Protein AF-A0A0F7X4I4-F1 (afdb_monomer)

pLDDT: mean 76.62, std 17.03, range [29.12, 96.25]

Secondary structure (DSSP, 8-state):
----BPPTT-S---------TT-SEEE-SSSTT-EEE--BTTB-EEEEEEEEEE--SS------PPEEEEEEEEPPSSTTS--EEEEEEEEE---S-SSS-PPPEEEEEEEEESS-EEEEEEE-SS----SEEEEEEEEEP---

Sequence (144 aa):
MGGVNVPWNKFNQTSTQS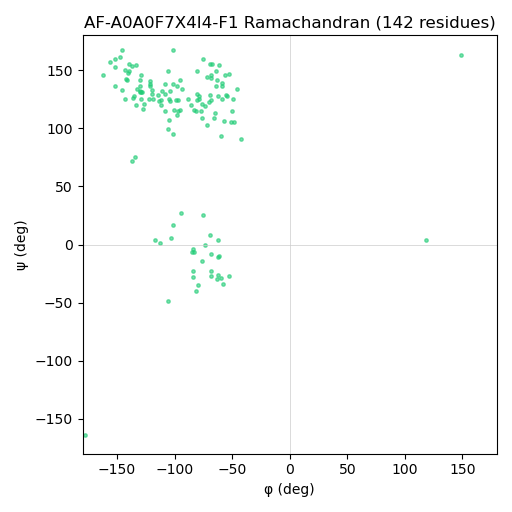TVINSAIYIDSSQTWMMRFQASASIPRLFRISIFMTKHGDWIDNGTGGELLLVAYEANQNPLFPDIRIELAMSTCSGTSYYRARPMQWLCSTYYAVRPGYFVLENRSYSFRVQSFSWNIATLPFVN

Structure (mmCIF, N/CA/C/O backbone):
data_AF-A0A0F7X4I4-F1
#
_entry.id   AF-A0A0F7X4I4-F1
#
loop_
_atom_site.group_PDB
_atom_site.id
_atom_site.type_symbol
_atom_site.label_atom_id
_atom_site.label_alt_id
_atom_site.label_comp_id
_atom_site.label_asym_id
_atom_site.label_entity_id
_atom_site.label_seq_id
_atom_site.pdbx_PDB_ins_code
_atom_site.Cartn_x
_atom_site.Cartn_y
_atom_site.Cartn_z
_atom_site.occupancy
_atom_site.B_iso_or_equiv
_atom_site.auth_seq_id
_atom_site.auth_comp_id
_atom_site.auth_asym_id
_atom_site.auth_atom_id
_atom_site.pdbx_PDB_model_num
ATOM 1 N N . MET A 1 1 ? 14.353 14.980 2.376 1.00 29.12 1 MET A N 1
ATOM 2 C CA . MET A 1 1 ? 13.807 15.186 1.017 1.00 29.12 1 MET A CA 1
ATOM 3 C C . MET A 1 1 ? 12.457 14.490 0.966 1.00 29.12 1 MET A C 1
ATOM 5 O O . MET A 1 1 ? 12.406 13.306 1.271 1.00 29.12 1 MET A O 1
ATOM 9 N N . GLY A 1 2 ? 11.372 15.235 0.743 1.00 33.06 2 GLY A N 1
ATOM 10 C CA . GLY A 1 2 ? 10.012 14.690 0.755 1.00 33.06 2 GLY A CA 1
ATOM 11 C C . GLY A 1 2 ? 9.759 13.866 -0.502 1.00 33.06 2 GLY A C 1
ATOM 12 O O . GLY A 1 2 ? 9.880 14.385 -1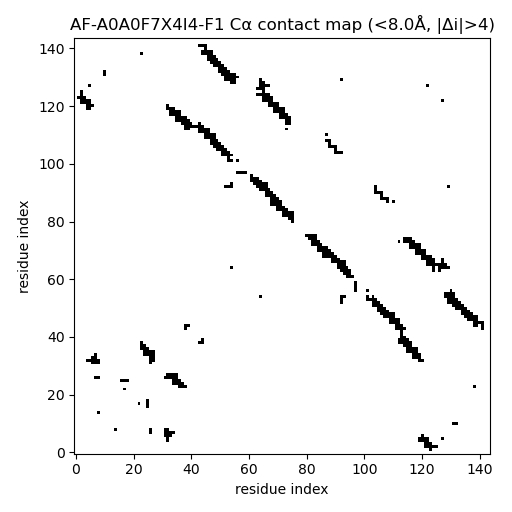.608 1.00 33.06 2 GLY A O 1
ATOM 13 N N . GLY A 1 3 ? 9.463 12.582 -0.326 1.00 52.47 3 GLY A N 1
ATOM 14 C CA . GLY A 1 3 ? 9.056 11.703 -1.414 1.00 52.47 3 GLY A CA 1
ATOM 15 C C . GLY A 1 3 ? 7.736 12.154 -2.038 1.00 52.47 3 GLY A C 1
ATOM 16 O O . GLY A 1 3 ? 6.838 12.596 -1.326 1.00 52.47 3 GLY A O 1
ATOM 17 N N . VAL A 1 4 ? 7.601 12.057 -3.362 1.00 75.38 4 VAL A N 1
ATOM 18 C CA . VAL A 1 4 ? 6.332 12.345 -4.053 1.00 75.38 4 VAL A CA 1
ATOM 19 C C . VAL A 1 4 ? 5.432 11.115 -3.944 1.00 75.38 4 VAL A C 1
ATOM 21 O O . VAL A 1 4 ? 5.763 10.068 -4.498 1.00 75.38 4 VAL A O 1
ATOM 24 N N . ASN A 1 5 ? 4.301 11.220 -3.245 1.00 83.88 5 ASN A N 1
ATOM 25 C CA . ASN A 1 5 ? 3.354 10.108 -3.120 1.00 83.88 5 ASN A CA 1
ATOM 26 C C . ASN A 1 5 ? 2.850 9.655 -4.496 1.00 83.88 5 ASN A C 1
ATOM 28 O O . ASN A 1 5 ? 2.566 10.476 -5.370 1.00 83.88 5 ASN A O 1
ATOM 32 N N . VAL A 1 6 ? 2.736 8.343 -4.690 1.00 84.88 6 VAL A N 1
ATOM 33 C CA . VAL A 1 6 ? 2.255 7.752 -5.941 1.00 84.88 6 VAL A CA 1
ATOM 34 C C . VAL A 1 6 ? 0.723 7.699 -5.913 1.00 84.88 6 VAL A C 1
ATOM 36 O O . VAL A 1 6 ? 0.169 7.034 -5.038 1.00 84.88 6 VAL A O 1
ATOM 39 N N . PRO A 1 7 ? 0.018 8.353 -6.858 1.00 86.19 7 PRO A N 1
ATOM 40 C CA . PRO A 1 7 ? -1.430 8.218 -6.977 1.00 86.19 7 PRO A CA 1
ATOM 41 C C . PRO A 1 7 ? -1.854 6.768 -7.222 1.00 86.19 7 PRO A C 1
ATOM 43 O O . PRO A 1 7 ? -1.284 6.083 -8.073 1.00 86.19 7 PRO A O 1
ATOM 46 N N . TRP A 1 8 ? -2.900 6.311 -6.537 1.00 84.25 8 TRP A N 1
ATOM 47 C CA . TRP A 1 8 ? -3.433 4.952 -6.702 1.00 84.25 8 TRP A CA 1
ATOM 48 C C . TRP A 1 8 ? -4.084 4.734 -8.072 1.00 84.25 8 TRP A C 1
ATOM 50 O O . TRP A 1 8 ? -4.151 3.609 -8.563 1.00 84.25 8 TRP A O 1
ATOM 60 N N . ASN A 1 9 ? -4.503 5.822 -8.718 1.00 77.12 9 ASN A N 1
ATOM 61 C CA . ASN A 1 9 ? -5.043 5.855 -10.075 1.00 77.12 9 ASN A CA 1
ATOM 62 C C . ASN A 1 9 ? -4.021 6.343 -11.124 1.00 77.12 9 ASN A C 1
ATOM 64 O O . ASN A 1 9 ? -4.416 6.740 -12.215 1.00 77.12 9 ASN A O 1
ATOM 68 N N . LYS A 1 10 ? -2.715 6.355 -10.806 1.00 71.88 10 LYS A N 1
ATOM 69 C CA . LYS A 1 10 ? -1.667 6.941 -11.668 1.00 71.88 10 LYS A CA 1
ATOM 70 C C . LYS A 1 10 ? -1.604 6.335 -13.073 1.00 71.88 10 LYS A C 1
ATOM 72 O O . LYS A 1 10 ? -1.232 7.031 -14.014 1.00 71.88 10 LYS A O 1
ATOM 77 N N . PHE A 1 11 ? -1.890 5.044 -13.212 1.00 65.69 11 PHE A N 1
ATOM 78 C CA . PHE A 1 11 ? -1.769 4.336 -14.481 1.00 65.69 11 PHE A CA 1
ATOM 79 C C . PHE A 1 11 ? -3.162 4.034 -15.017 1.00 65.69 11 PHE A C 1
ATOM 81 O O . PHE A 1 11 ? -4.003 3.517 -14.284 1.00 65.69 11 PHE A O 1
ATOM 88 N N . ASN A 1 12 ? -3.394 4.387 -16.284 1.00 51.22 12 ASN A N 1
ATOM 89 C CA . ASN A 1 12 ? -4.662 4.179 -16.977 1.00 51.22 12 ASN A CA 1
ATOM 90 C C . ASN A 1 12 ? -5.011 2.688 -17.010 1.00 51.22 12 ASN A C 1
ATOM 92 O O . ASN A 1 12 ? -4.605 1.976 -17.925 1.00 51.22 12 ASN A O 1
ATOM 96 N N . GLN A 1 13 ? -5.779 2.224 -16.029 1.00 52.50 13 GLN A N 1
ATOM 97 C CA . GLN A 1 13 ? -6.562 1.001 -16.113 1.00 52.50 13 GLN A CA 1
ATOM 98 C C . GLN A 1 13 ? -7.904 1.216 -15.420 1.00 52.50 13 GLN A C 1
ATOM 100 O O . GLN A 1 13 ? -7.995 1.885 -14.392 1.00 52.50 13 GLN A O 1
ATOM 105 N N . THR A 1 14 ? -8.936 0.635 -16.031 1.00 46.09 14 THR A N 1
ATOM 106 C CA . THR A 1 14 ? -10.276 0.376 -15.501 1.00 46.09 14 THR A CA 1
ATOM 107 C C . THR A 1 14 ? -10.193 -0.130 -14.068 1.00 46.09 14 THR A C 1
ATOM 109 O O . THR A 1 14 ? -10.074 -1.326 -13.810 1.00 46.09 14 THR A O 1
ATOM 112 N N . SER A 1 15 ? -10.230 0.805 -13.127 1.00 47.91 15 SER A N 1
ATOM 113 C CA . SER A 1 15 ? -10.409 0.504 -11.723 1.00 47.91 15 SER A CA 1
ATOM 114 C C . SER A 1 15 ? -11.800 -0.104 -11.578 1.00 47.91 15 SER A C 1
ATOM 116 O O . SER A 1 15 ? -12.799 0.586 -11.765 1.00 47.91 15 SER A O 1
ATOM 118 N N . THR A 1 16 ? -11.885 -1.386 -11.228 1.00 49.78 16 THR A N 1
ATOM 119 C CA . THR A 1 16 ? -13.127 -2.005 -10.735 1.00 49.78 16 THR A CA 1
ATOM 120 C C . THR A 1 16 ? -13.404 -1.594 -9.288 1.00 49.78 16 THR A C 1
ATOM 122 O O . THR A 1 16 ? -14.050 -2.325 -8.536 1.00 49.78 16 THR A O 1
ATOM 125 N N . GLN A 1 17 ? -12.889 -0.430 -8.870 1.00 51.66 17 GLN A N 1
ATOM 126 C CA . GLN A 1 17 ? -13.230 0.187 -7.604 1.00 51.66 17 GLN A CA 1
ATOM 127 C C . GLN A 1 17 ? -14.745 0.198 -7.493 1.00 51.66 17 GLN A C 1
ATOM 129 O O . GLN A 1 17 ? -15.449 0.707 -8.364 1.00 51.66 17 GLN A O 1
ATOM 134 N N . SER A 1 18 ? -15.235 -0.365 -6.395 1.00 47.56 18 SER A N 1
ATOM 135 C CA . SER A 1 18 ? -16.609 -0.150 -5.994 1.00 47.56 18 SER A CA 1
ATOM 136 C C . SER A 1 18 ? -16.788 1.361 -5.844 1.00 47.56 18 SER A C 1
ATOM 138 O O . SER A 1 18 ? -16.262 1.965 -4.912 1.00 47.56 18 SER A O 1
ATOM 140 N N . THR A 1 19 ? -17.481 1.991 -6.793 1.00 49.97 19 THR A N 1
ATOM 141 C CA . THR A 1 19 ? -17.871 3.412 -6.758 1.00 49.97 19 THR A CA 1
ATOM 142 C C . THR A 1 19 ? -18.935 3.680 -5.692 1.00 49.97 19 THR A C 1
ATOM 144 O O . THR A 1 19 ? -19.500 4.769 -5.619 1.00 49.97 19 THR A O 1
ATOM 147 N N . VAL A 1 20 ? -19.232 2.677 -4.864 1.00 45.62 20 VAL A N 1
ATOM 148 C CA . VAL A 1 20 ? -20.166 2.765 -3.759 1.00 45.62 20 VAL A CA 1
ATOM 149 C C . VAL A 1 20 ? -19.524 3.613 -2.671 1.00 45.62 20 VAL A C 1
ATOM 151 O O . VAL A 1 20 ? -18.665 3.162 -1.915 1.00 45.62 20 VAL A O 1
ATOM 154 N N . ILE A 1 21 ? -19.982 4.858 -2.589 1.00 43.78 21 ILE A N 1
ATOM 155 C CA . ILE A 1 21 ? -19.936 5.683 -1.384 1.00 43.78 21 ILE A CA 1
ATOM 156 C C . ILE A 1 21 ? -20.490 4.784 -0.261 1.00 43.78 21 ILE A C 1
ATOM 158 O O . ILE A 1 21 ? -21.679 4.484 -0.301 1.00 43.78 21 ILE A O 1
ATOM 162 N N . ASN A 1 22 ? -19.615 4.265 0.621 1.00 49.56 22 ASN A N 1
ATOM 163 C CA . ASN A 1 22 ? -19.814 3.251 1.695 1.00 49.56 22 ASN A CA 1
ATOM 164 C C . ASN A 1 22 ? -18.999 1.944 1.560 1.00 49.56 22 ASN A C 1
ATOM 166 O O . ASN A 1 22 ? -19.142 1.047 2.396 1.00 49.56 22 ASN A O 1
ATOM 170 N N . SER A 1 23 ? -18.112 1.803 0.572 1.00 64.94 23 SER A N 1
ATOM 171 C CA . SER A 1 23 ? -17.131 0.714 0.582 1.00 64.94 23 SER A CA 1
ATOM 172 C C . SER A 1 23 ? -16.161 0.857 1.766 1.00 64.94 23 SER A C 1
ATOM 174 O O . SER A 1 23 ? -15.827 1.954 2.213 1.00 64.94 23 SER A O 1
ATOM 176 N N . ALA A 1 24 ? -15.668 -0.278 2.271 1.00 75.31 24 ALA A N 1
ATOM 177 C CA . ALA A 1 24 ? -14.638 -0.339 3.314 1.00 75.31 24 ALA A CA 1
ATOM 178 C C . ALA A 1 24 ? -13.385 0.484 2.991 1.00 75.31 24 ALA A C 1
ATOM 180 O O . ALA A 1 24 ? -12.643 0.866 3.895 1.00 75.31 24 ALA A O 1
ATOM 181 N N . ILE A 1 25 ? -13.137 0.655 1.691 1.00 84.25 25 ILE A N 1
ATOM 182 C CA . ILE A 1 25 ? -11.929 1.203 1.114 1.00 84.25 25 ILE A CA 1
ATOM 183 C C . ILE A 1 25 ? -12.237 1.880 -0.226 1.00 84.25 25 ILE A C 1
ATOM 185 O O . ILE A 1 25 ? -12.998 1.338 -1.034 1.00 84.25 25 ILE A O 1
ATOM 189 N N . TYR A 1 26 ? -11.668 3.058 -0.465 1.00 85.56 26 TYR A N 1
ATOM 190 C CA . TYR A 1 26 ? -11.849 3.826 -1.698 1.00 85.56 26 TYR A CA 1
ATOM 191 C C . TYR A 1 26 ? -10.680 4.793 -1.934 1.00 85.56 26 TYR A C 1
ATOM 193 O O . TYR A 1 26 ? -9.979 5.184 -1.004 1.00 85.56 26 TYR A O 1
ATOM 201 N N . ILE A 1 27 ? -10.470 5.199 -3.185 1.00 83.94 27 ILE A N 1
ATOM 202 C CA . ILE A 1 27 ? -9.526 6.270 -3.538 1.00 83.94 27 ILE A CA 1
ATOM 203 C C . ILE A 1 27 ? -10.197 7.622 -3.286 1.00 83.94 27 ILE A C 1
ATOM 205 O O . ILE A 1 27 ? -11.312 7.846 -3.759 1.00 83.94 27 ILE A O 1
ATOM 209 N N . ASP A 1 28 ? -9.523 8.522 -2.571 1.00 82.50 28 ASP A N 1
ATOM 210 C CA . ASP A 1 28 ? -9.994 9.897 -2.388 1.00 82.50 28 ASP A CA 1
ATOM 211 C C . ASP A 1 28 ? -9.884 10.678 -3.710 1.00 82.50 28 ASP A C 1
ATOM 213 O O . ASP A 1 28 ? -8.805 10.799 -4.290 1.00 82.50 28 ASP A O 1
ATOM 217 N N . SER A 1 29 ? -10.999 11.224 -4.199 1.00 81.88 29 SER A N 1
ATOM 218 C CA . SER A 1 29 ? -11.039 11.987 -5.453 1.00 81.88 29 SER A CA 1
ATOM 219 C C . SER A 1 29 ? -10.294 13.323 -5.383 1.00 81.88 29 SER A C 1
ATOM 221 O O . SER A 1 29 ? -9.824 13.808 -6.408 1.00 81.88 29 SER A O 1
ATOM 223 N N . SER A 1 30 ? -10.188 13.924 -4.196 1.00 86.19 30 SER A N 1
ATOM 224 C CA . SER A 1 30 ? -9.445 15.169 -3.962 1.00 86.19 30 SER A CA 1
ATOM 225 C C . SER A 1 30 ? -7.950 14.924 -3.743 1.00 86.19 30 SER A C 1
ATOM 227 O O . SER A 1 30 ? -7.117 15.770 -4.068 1.00 86.19 30 SER A O 1
ATOM 229 N N . GLN A 1 31 ? -7.602 13.747 -3.220 1.00 88.38 31 GLN A N 1
ATOM 230 C CA . GLN A 1 31 ? -6.238 13.347 -2.887 1.00 88.38 31 GLN A CA 1
ATOM 231 C C . GLN A 1 31 ? -5.988 11.930 -3.399 1.00 88.38 31 GLN A C 1
ATOM 233 O O . GLN A 1 31 ? -5.925 10.977 -2.633 1.00 88.38 31 GLN A O 1
ATOM 238 N N . THR A 1 32 ? -5.804 11.780 -4.710 1.00 86.75 32 THR A N 1
ATOM 239 C CA . THR A 1 32 ? -5.753 10.468 -5.392 1.00 86.75 32 THR A CA 1
ATOM 240 C C . THR A 1 32 ? -4.608 9.541 -4.957 1.00 86.75 32 THR A C 1
ATOM 242 O O . THR A 1 32 ? -4.574 8.359 -5.302 1.00 86.75 32 THR A O 1
ATOM 245 N N . TRP A 1 33 ? -3.656 10.061 -4.185 1.00 89.06 33 TRP A N 1
ATOM 246 C CA . TRP A 1 33 ? -2.579 9.327 -3.521 1.00 89.06 33 TRP A CA 1
ATOM 247 C C . TRP A 1 33 ? -2.975 8.732 -2.159 1.00 89.06 33 TRP A C 1
ATOM 249 O O . TRP A 1 33 ? -2.205 7.959 -1.590 1.00 89.06 33 TRP A O 1
ATOM 259 N N . MET A 1 34 ? -4.173 9.036 -1.657 1.00 91.62 34 MET A N 1
ATOM 260 C CA . MET A 1 34 ? -4.772 8.414 -0.482 1.00 91.62 34 MET A CA 1
ATOM 261 C C . MET A 1 34 ? -5.771 7.332 -0.891 1.00 91.62 34 MET A C 1
ATOM 263 O O . MET A 1 34 ? -6.756 7.598 -1.585 1.00 91.62 34 MET A O 1
ATOM 267 N N . MET A 1 35 ? -5.563 6.118 -0.386 1.00 91.00 35 MET A N 1
ATOM 268 C CA . MET A 1 35 ? -6.586 5.077 -0.392 1.00 91.00 35 MET A CA 1
ATOM 269 C C . MET A 1 35 ? -7.211 4.995 0.994 1.00 91.00 35 MET A C 1
ATOM 271 O O . MET A 1 35 ? -6.656 4.368 1.895 1.00 91.00 35 MET A O 1
ATOM 275 N N . ARG A 1 36 ? -8.338 5.683 1.178 1.00 92.69 36 ARG A N 1
ATOM 276 C CA . ARG A 1 36 ? -9.034 5.778 2.461 1.00 92.69 36 ARG A CA 1
ATOM 277 C C . ARG A 1 36 ? -9.699 4.466 2.819 1.00 92.69 36 ARG A C 1
ATOM 279 O O . ARG A 1 36 ? -10.252 3.797 1.952 1.00 92.69 36 ARG A O 1
ATOM 286 N N . PHE A 1 37 ? -9.709 4.153 4.106 1.00 92.12 37 PHE A N 1
ATOM 287 C CA . PHE A 1 37 ? -10.461 3.049 4.675 1.00 92.12 37 PHE A CA 1
ATOM 288 C C . PHE A 1 37 ? -11.223 3.482 5.929 1.00 92.12 37 PHE A C 1
ATOM 290 O O . PHE A 1 37 ? -10.849 4.428 6.624 1.00 92.12 37 PHE A O 1
ATOM 297 N N . GLN A 1 38 ? -12.310 2.771 6.219 1.00 91.62 38 GLN A N 1
ATOM 298 C CA . GLN A 1 38 ? -13.141 2.992 7.402 1.00 91.62 38 GLN A CA 1
ATOM 299 C C . GLN A 1 38 ? -13.013 1.805 8.353 1.00 91.62 38 GLN A C 1
ATOM 301 O O . GLN A 1 38 ? -13.286 0.675 7.957 1.00 91.62 38 GLN A O 1
ATOM 306 N N . ALA A 1 39 ? -12.644 2.050 9.606 1.00 91.06 39 ALA A N 1
ATOM 307 C CA . ALA A 1 39 ? -12.632 1.055 10.676 1.00 91.06 39 ALA A CA 1
ATOM 308 C C . ALA A 1 39 ? -12.859 1.751 12.023 1.00 91.06 39 ALA A C 1
ATOM 310 O O . ALA A 1 39 ? -12.649 2.957 12.150 1.00 91.06 39 ALA A O 1
ATOM 311 N N . SER A 1 40 ? -13.287 1.002 13.029 1.00 90.81 40 SER A N 1
ATOM 312 C CA . SER A 1 40 ? -13.426 1.493 14.401 1.00 90.81 40 SER A CA 1
ATOM 313 C C . SER A 1 40 ? -13.102 0.377 15.386 1.00 90.81 40 SER A C 1
ATOM 315 O O . SER A 1 40 ? -13.071 -0.793 15.018 1.00 90.81 40 SER A O 1
ATOM 317 N N . ALA A 1 41 ? -12.923 0.715 16.663 1.00 89.31 41 ALA A N 1
ATOM 318 C CA . ALA A 1 41 ? -12.753 -0.292 17.708 1.00 89.31 41 ALA A CA 1
ATOM 319 C C . ALA A 1 41 ? -13.963 -1.246 17.811 1.00 89.31 41 ALA A C 1
ATOM 321 O O . ALA A 1 41 ? -13.798 -2.398 18.194 1.00 89.31 41 ALA A O 1
ATOM 322 N N . SER A 1 42 ? -15.166 -0.782 17.450 1.00 90.00 42 SER A N 1
ATOM 323 C CA . SER A 1 42 ? -16.389 -1.594 17.417 1.00 90.00 42 SER A CA 1
ATOM 324 C C . SER A 1 42 ? -16.571 -2.397 16.126 1.00 90.00 42 SER A C 1
ATOM 326 O O . SER A 1 42 ? -17.309 -3.378 16.120 1.00 90.00 42 SER A O 1
ATOM 328 N N . ILE A 1 43 ? -15.933 -1.978 15.031 1.00 88.81 43 ILE A N 1
ATOM 329 C CA . ILE A 1 43 ? -15.994 -2.621 13.715 1.00 88.81 43 ILE A CA 1
ATOM 330 C C . ILE A 1 43 ? -14.567 -2.633 13.145 1.00 88.81 43 ILE A C 1
ATOM 332 O O . ILE A 1 43 ? -14.241 -1.836 12.251 1.00 88.81 43 ILE A O 1
ATOM 336 N N . PRO A 1 44 ? -13.678 -3.478 13.699 1.00 91.31 44 PRO A N 1
ATOM 337 C CA . PRO A 1 44 ? -12.312 -3.562 13.216 1.00 91.31 44 PRO A CA 1
ATOM 338 C C . PRO A 1 44 ? -12.283 -4.190 11.823 1.00 91.31 44 PRO A C 1
ATOM 340 O O . PRO A 1 44 ? -13.184 -4.939 11.434 1.00 91.31 44 PRO A O 1
ATOM 343 N N . ARG A 1 45 ? -11.237 -3.893 11.049 1.00 91.88 45 ARG A N 1
ATOM 344 C CA . ARG A 1 45 ? -11.069 -4.463 9.708 1.00 91.88 45 ARG A CA 1
ATOM 345 C C . ARG A 1 45 ? -9.667 -4.998 9.503 1.00 91.88 45 ARG A C 1
ATOM 347 O O . ARG A 1 45 ? -8.686 -4.312 9.769 1.00 91.88 45 ARG A O 1
ATOM 354 N N . LEU A 1 46 ? -9.590 -6.204 8.951 1.00 92.44 46 LEU A N 1
ATOM 355 C CA . LEU A 1 46 ? -8.351 -6.779 8.451 1.00 92.44 46 LEU A CA 1
ATOM 356 C C . LEU A 1 46 ? -8.268 -6.553 6.940 1.00 92.44 46 LEU A C 1
ATOM 358 O O . LEU A 1 46 ? -9.162 -6.954 6.196 1.00 92.44 46 LEU A O 1
ATOM 362 N N . PHE A 1 47 ? -7.195 -5.928 6.476 1.00 92.69 47 PHE A N 1
ATOM 363 C CA . PHE A 1 47 ? -6.935 -5.696 5.059 1.00 92.69 47 PHE A CA 1
ATOM 364 C C . PHE A 1 47 ? -5.796 -6.579 4.575 1.00 92.69 47 PHE A C 1
ATOM 366 O O . PHE A 1 47 ? -4.771 -6.693 5.243 1.00 92.69 47 PHE A O 1
ATOM 373 N N . ARG A 1 48 ? -5.948 -7.151 3.381 1.00 92.19 48 ARG A N 1
ATOM 374 C CA . ARG A 1 48 ? -4.843 -7.697 2.593 1.00 92.19 48 ARG A CA 1
ATOM 375 C C . ARG A 1 48 ? -4.534 -6.725 1.472 1.00 92.19 48 ARG A C 1
ATOM 377 O O . ARG A 1 48 ? -5.411 -6.417 0.672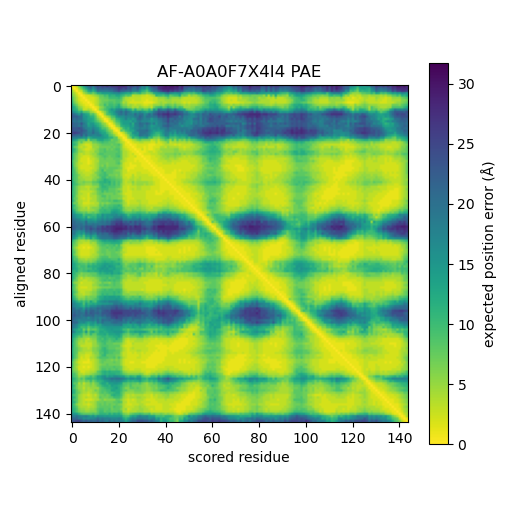 1.00 92.19 48 ARG A O 1
ATOM 384 N N . ILE A 1 49 ? -3.287 -6.285 1.411 1.00 92.62 49 ILE A N 1
ATOM 385 C CA . ILE A 1 49 ? -2.789 -5.328 0.430 1.00 92.62 49 ILE A CA 1
ATOM 386 C C . ILE A 1 49 ? -1.772 -6.053 -0.437 1.00 92.62 49 ILE A C 1
ATOM 388 O O . ILE A 1 49 ? -0.864 -6.706 0.074 1.00 92.62 49 ILE A O 1
ATOM 392 N N . SER A 1 50 ? -1.929 -5.974 -1.751 1.00 90.31 50 SER A N 1
ATOM 393 C CA . SER A 1 50 ? -0.996 -6.538 -2.720 1.00 90.31 50 SER A CA 1
ATOM 394 C C . SER A 1 50 ? -0.735 -5.533 -3.828 1.00 90.31 50 SER A C 1
ATOM 396 O O . SER A 1 50 ? -1.677 -5.009 -4.413 1.00 90.31 50 SER A O 1
ATOM 398 N N . ILE A 1 51 ? 0.532 -5.252 -4.113 1.00 88.50 51 ILE A N 1
ATOM 399 C CA . ILE A 1 51 ? 0.951 -4.325 -5.167 1.00 88.50 51 ILE A CA 1
ATOM 400 C C . ILE A 1 51 ? 2.002 -5.019 -6.014 1.00 88.50 51 ILE A C 1
ATOM 402 O O . ILE A 1 51 ? 2.967 -5.572 -5.489 1.00 88.50 51 ILE A O 1
ATOM 406 N N . PHE A 1 52 ? 1.815 -4.960 -7.322 1.00 85.50 52 PHE A N 1
ATOM 407 C CA . PHE A 1 52 ? 2.711 -5.530 -8.310 1.00 85.50 52 PHE A CA 1
ATOM 408 C C . PHE A 1 52 ? 3.225 -4.417 -9.203 1.00 85.50 52 PHE A C 1
ATOM 410 O O . PHE A 1 52 ? 2.456 -3.580 -9.684 1.00 85.50 52 PHE A O 1
ATOM 417 N N . MET A 1 53 ? 4.531 -4.413 -9.429 1.00 80.88 53 MET A N 1
ATOM 418 C CA . MET A 1 53 ? 5.173 -3.415 -10.268 1.00 80.88 53 MET A CA 1
ATOM 419 C C . MET A 1 53 ? 6.297 -4.019 -11.095 1.00 80.88 53 MET A C 1
ATOM 421 O O . MET A 1 53 ? 7.058 -4.860 -10.621 1.00 80.88 53 MET A O 1
ATOM 425 N N . THR A 1 54 ? 6.429 -3.539 -12.327 1.00 77.00 54 THR A N 1
ATOM 426 C CA . THR A 1 54 ? 7.493 -3.963 -13.242 1.00 77.00 54 THR A CA 1
ATOM 427 C C . THR A 1 54 ? 8.185 -2.727 -13.797 1.00 77.00 54 THR A C 1
ATOM 429 O O . THR A 1 54 ? 7.523 -1.787 -14.245 1.00 77.00 54 THR A O 1
ATOM 432 N N . LYS A 1 55 ? 9.522 -2.698 -13.763 1.00 71.31 55 LYS A N 1
ATOM 433 C CA . LYS A 1 55 ? 10.304 -1.603 -14.361 1.00 71.31 55 LYS A CA 1
ATOM 434 C C . LYS A 1 55 ? 10.171 -1.634 -15.891 1.00 71.31 55 LYS A C 1
ATOM 436 O O . LYS A 1 55 ? 10.167 -2.707 -16.481 1.00 71.31 55 LYS A O 1
ATOM 441 N N . HIS A 1 56 ? 10.123 -0.459 -16.517 1.00 63.97 56 HIS A N 1
ATOM 442 C CA . HIS A 1 56 ? 10.141 -0.311 -17.975 1.00 63.97 56 HIS A CA 1
ATOM 443 C C . HIS A 1 56 ? 11.499 -0.686 -18.576 1.00 63.97 56 HIS A C 1
ATOM 445 O O . HIS A 1 56 ? 12.526 -0.184 -18.119 1.00 63.97 56 HIS A O 1
ATOM 451 N N . GLY A 1 57 ? 11.491 -1.558 -19.590 1.00 54.91 57 GLY A N 1
ATOM 452 C CA . GLY A 1 57 ? 12.697 -2.066 -20.258 1.00 54.91 57 GLY A CA 1
ATOM 453 C C . GLY A 1 57 ? 13.305 -1.118 -21.298 1.00 54.91 57 GLY A C 1
ATOM 454 O O . GLY A 1 57 ? 14.523 -1.032 -21.387 1.00 54.91 57 GLY A O 1
ATOM 455 N N . ASP A 1 58 ? 12.475 -0.363 -22.024 1.00 53.25 58 ASP A N 1
ATOM 456 C CA . ASP A 1 58 ? 12.928 0.443 -23.180 1.00 53.25 58 ASP A CA 1
ATOM 457 C C . ASP A 1 58 ? 13.725 1.716 -22.845 1.00 53.25 58 ASP A C 1
ATOM 459 O O . ASP A 1 58 ? 14.141 2.445 -23.743 1.00 53.25 58 ASP A O 1
ATOM 463 N N . TRP A 1 59 ? 13.948 2.021 -21.565 1.00 52.81 59 TRP A N 1
ATOM 464 C CA . TRP A 1 59 ? 14.648 3.242 -21.170 1.00 52.81 59 TRP A CA 1
ATOM 465 C C . TRP A 1 59 ? 16.105 2.931 -20.818 1.00 52.81 59 TRP A C 1
ATOM 467 O O . TRP A 1 59 ? 16.385 2.262 -19.826 1.00 52.81 59 TRP A O 1
ATOM 477 N N . ILE A 1 60 ? 17.024 3.495 -21.614 1.00 48.16 60 ILE A N 1
ATOM 478 C CA . ILE A 1 60 ? 18.491 3.524 -21.405 1.00 48.16 60 ILE A CA 1
ATOM 479 C C . ILE A 1 60 ? 18.876 4.262 -20.103 1.00 48.16 60 ILE A C 1
ATOM 481 O O . ILE A 1 60 ? 20.022 4.218 -19.660 1.00 48.16 60 ILE A O 1
ATOM 485 N N . ASP A 1 61 ? 17.917 4.929 -19.457 1.00 47.25 61 ASP A N 1
ATOM 486 C CA . ASP A 1 61 ? 18.126 5.634 -18.201 1.00 47.25 61 ASP A CA 1
ATOM 487 C C . ASP A 1 61 ? 18.453 4.648 -17.058 1.00 47.25 61 ASP A C 1
ATOM 489 O O . ASP A 1 61 ? 17.607 3.896 -16.553 1.00 47.25 61 ASP A O 1
ATOM 493 N N . ASN A 1 62 ? 19.718 4.694 -16.633 1.00 46.06 62 ASN A N 1
ATOM 494 C CA . ASN A 1 62 ? 20.281 4.012 -15.466 1.00 46.06 62 ASN A CA 1
ATOM 495 C C . ASN A 1 62 ? 19.662 4.463 -14.132 1.00 46.06 62 ASN A C 1
ATOM 497 O O . ASN A 1 62 ? 20.107 4.008 -13.078 1.00 46.06 62 ASN A O 1
ATOM 501 N N . GLY A 1 63 ? 18.650 5.334 -14.153 1.00 47.94 63 GLY A N 1
ATOM 502 C CA . GLY A 1 63 ? 17.948 5.802 -12.973 1.00 47.94 63 GLY A CA 1
ATOM 503 C C . GLY A 1 63 ? 17.567 4.676 -12.008 1.00 47.94 63 GLY A C 1
ATOM 504 O O . GLY A 1 63 ? 17.028 3.622 -12.393 1.00 47.94 63 GLY A O 1
ATOM 505 N N . THR A 1 64 ? 17.845 4.932 -10.729 1.00 50.19 64 THR A N 1
ATOM 506 C CA . THR A 1 64 ? 17.343 4.180 -9.582 1.00 50.19 64 THR A CA 1
ATOM 507 C C . THR A 1 64 ? 15.831 4.092 -9.744 1.00 50.19 64 THR A C 1
ATOM 509 O O . THR A 1 64 ? 15.121 5.087 -9.618 1.00 50.19 64 THR A O 1
ATOM 512 N N . GLY A 1 65 ? 15.329 2.918 -10.133 1.00 56.12 65 GLY A N 1
ATOM 513 C CA . GLY A 1 65 ? 13.891 2.668 -10.085 1.00 56.12 65 GLY A CA 1
ATOM 514 C C . GLY A 1 65 ? 13.387 2.980 -8.678 1.00 56.12 65 GLY A C 1
ATOM 515 O O . GLY A 1 65 ? 14.137 2.840 -7.714 1.00 56.12 65 GLY A O 1
ATOM 516 N N . GLY A 1 66 ? 12.156 3.470 -8.577 1.00 67.06 66 GLY A N 1
ATOM 517 C CA . GLY A 1 66 ? 11.659 4.036 -7.331 1.00 67.06 66 GLY A CA 1
ATOM 518 C C . GLY A 1 66 ? 11.614 3.006 -6.205 1.00 67.06 66 GLY A C 1
ATOM 519 O O . GLY A 1 66 ? 11.041 1.922 -6.364 1.00 67.06 66 GLY A O 1
ATOM 520 N N . GLU A 1 67 ? 12.223 3.355 -5.078 1.00 78.50 67 GLU A N 1
ATOM 521 C CA . GLU A 1 67 ? 11.943 2.760 -3.779 1.00 78.50 67 GLU A CA 1
ATOM 522 C C . GLU A 1 67 ? 10.543 3.189 -3.361 1.00 78.50 67 GLU A C 1
ATOM 524 O O . GLU A 1 67 ? 10.221 4.378 -3.319 1.00 78.50 67 GLU A O 1
ATOM 529 N N . LEU A 1 68 ? 9.702 2.205 -3.082 1.00 83.94 68 LEU A N 1
ATOM 530 C CA . LEU A 1 68 ? 8.314 2.396 -2.723 1.00 83.94 68 LEU A CA 1
ATOM 531 C C . LEU A 1 68 ? 8.097 1.847 -1.322 1.00 83.94 68 LEU A C 1
ATOM 533 O O . LEU A 1 68 ? 8.376 0.676 -1.057 1.00 83.94 68 LEU A O 1
ATOM 537 N N . LEU A 1 69 ? 7.570 2.692 -0.448 1.00 89.94 69 LEU A N 1
ATOM 538 C CA . LEU A 1 69 ? 7.177 2.319 0.897 1.00 89.94 69 LEU A CA 1
ATOM 539 C C . LEU A 1 69 ? 5.654 2.387 1.007 1.00 89.94 69 LEU A C 1
ATOM 541 O O . LEU A 1 69 ? 5.050 3.437 0.790 1.00 89.94 69 LEU A O 1
ATOM 545 N N . LEU A 1 70 ? 5.042 1.252 1.329 1.00 93.25 70 LEU A N 1
ATOM 546 C CA . LEU A 1 70 ? 3.637 1.169 1.693 1.00 93.25 70 LEU A CA 1
ATOM 547 C C . LEU A 1 70 ? 3.483 1.581 3.155 1.00 93.25 70 LEU A C 1
ATOM 549 O O . LEU A 1 70 ? 4.102 0.991 4.044 1.00 93.25 70 LEU A O 1
ATOM 553 N N . VAL A 1 71 ? 2.626 2.567 3.390 1.00 95.38 71 VAL A N 1
ATOM 554 C CA . VAL A 1 71 ? 2.389 3.155 4.708 1.00 95.38 71 VAL A CA 1
ATOM 555 C C . VAL A 1 71 ? 0.895 3.209 4.986 1.00 95.38 71 VAL A C 1
ATOM 557 O O . VAL A 1 71 ? 0.116 3.588 4.111 1.00 95.38 71 VAL A O 1
ATOM 560 N N . ALA A 1 72 ? 0.501 2.849 6.204 1.00 96.25 72 ALA A N 1
ATOM 561 C CA . ALA A 1 72 ? -0.813 3.144 6.753 1.00 96.25 72 ALA A CA 1
ATOM 562 C C . ALA A 1 72 ? -0.733 4.388 7.641 1.00 96.25 72 ALA A C 1
ATOM 564 O O . ALA A 1 72 ? 0.181 4.527 8.453 1.00 96.25 72 ALA A O 1
ATOM 565 N N . TYR A 1 73 ? -1.706 5.274 7.490 1.00 96.19 73 TYR A N 1
ATOM 566 C CA . TYR A 1 73 ? -1.945 6.385 8.396 1.00 96.19 73 TYR A CA 1
ATOM 567 C C . TYR A 1 73 ? -3.274 6.156 9.097 1.00 96.19 73 TYR A C 1
ATOM 569 O O . TYR A 1 73 ? -4.297 5.999 8.430 1.00 96.19 73 TYR A O 1
ATOM 577 N N . GLU A 1 74 ? -3.261 6.131 10.425 1.00 94.31 74 GLU A N 1
ATOM 578 C CA . GLU A 1 74 ? -4.480 6.096 11.230 1.00 94.31 74 GLU A CA 1
ATOM 579 C C . GLU A 1 74 ? -4.794 7.470 11.795 1.00 94.31 74 GLU A C 1
ATOM 581 O O . GLU A 1 74 ? -3.908 8.153 12.316 1.00 94.31 74 GLU A O 1
ATOM 586 N N . ALA A 1 75 ? -6.077 7.827 11.762 1.00 92.00 75 ALA A N 1
ATOM 587 C CA . ALA A 1 75 ? -6.560 9.039 12.393 1.00 92.00 75 ALA A CA 1
ATOM 588 C C . ALA A 1 75 ? -6.152 9.058 13.869 1.00 92.00 75 ALA A C 1
ATOM 590 O O . ALA A 1 75 ? -6.401 8.110 14.630 1.00 92.00 75 ALA A O 1
ATOM 591 N N . ASN A 1 76 ? -5.529 10.158 14.277 1.00 89.50 76 ASN A N 1
ATOM 592 C CA . ASN A 1 76 ? -5.238 10.377 15.681 1.00 89.50 76 ASN A CA 1
ATOM 593 C C . ASN A 1 76 ? -6.549 10.599 16.456 1.00 89.50 76 ASN A C 1
ATOM 595 O O . ASN A 1 76 ? -7.495 11.198 15.947 1.00 89.50 76 ASN A O 1
ATOM 599 N N . GLN A 1 77 ? -6.614 10.135 17.706 1.00 84.06 77 GLN A N 1
ATOM 600 C CA . GLN A 1 77 ? -7.766 10.418 18.571 1.00 84.06 77 GLN A CA 1
ATOM 601 C C . GLN A 1 77 ? -7.905 11.915 18.855 1.00 84.06 77 GLN A C 1
ATOM 603 O O . GLN A 1 77 ? -9.014 12.402 19.058 1.00 84.06 77 GLN A O 1
ATOM 608 N N . ASN A 1 78 ? -6.782 12.635 18.869 1.00 85.81 78 ASN A N 1
ATOM 609 C CA . ASN A 1 78 ? -6.768 14.077 19.005 1.00 85.81 78 ASN A CA 1
ATOM 610 C C . ASN A 1 78 ? -6.363 14.717 17.661 1.00 85.81 78 ASN A C 1
ATOM 612 O O . ASN A 1 78 ? -5.215 14.556 17.246 1.00 85.81 78 ASN A O 1
ATOM 616 N N . PRO A 1 79 ? -7.266 15.473 17.005 1.00 81.00 79 PRO A N 1
ATOM 617 C CA . PRO A 1 79 ? -7.035 16.049 15.678 1.00 81.00 79 PRO A CA 1
ATOM 618 C C . PRO A 1 79 ? -5.967 17.155 15.655 1.00 81.00 79 PRO A C 1
ATOM 620 O O . PRO A 1 79 ? -5.584 17.609 14.581 1.00 81.00 79 PRO A O 1
ATOM 623 N N . LEU A 1 80 ? -5.485 17.605 16.819 1.00 88.00 80 LEU A N 1
ATOM 624 C CA . LEU A 1 80 ? -4.353 18.531 16.925 1.00 88.00 80 LEU A CA 1
ATOM 625 C C . LEU A 1 80 ? -3.002 17.847 16.678 1.00 88.00 80 LEU A C 1
ATOM 627 O O . LEU A 1 80 ? -1.997 18.533 16.493 1.00 88.00 80 LEU A O 1
ATOM 631 N N . PHE A 1 81 ? -2.961 16.514 16.696 1.00 87.75 81 PHE A N 1
ATOM 632 C CA . PHE A 1 81 ? -1.758 15.736 16.437 1.00 87.75 81 PHE A CA 1
ATOM 633 C C . PHE A 1 81 ? -1.810 15.097 15.050 1.00 87.75 81 PHE A C 1
ATOM 635 O O . PHE A 1 81 ? -2.893 14.763 14.569 1.00 87.75 81 PHE A O 1
ATOM 642 N N . PRO A 1 82 ? -0.645 14.897 14.408 1.00 89.50 82 PRO A N 1
ATOM 643 C CA . PRO A 1 82 ? -0.593 14.221 13.124 1.00 89.50 82 PRO A CA 1
ATOM 644 C C . PRO A 1 82 ? -1.117 12.786 13.236 1.00 89.50 82 PRO A C 1
ATOM 646 O O . PRO A 1 82 ? -1.040 12.147 14.295 1.00 89.50 82 PRO A O 1
ATOM 649 N N . ASP A 1 83 ? -1.604 12.285 12.105 1.00 93.38 83 ASP A N 1
ATOM 650 C CA . ASP A 1 83 ? -1.996 10.891 11.950 1.00 93.38 83 ASP A CA 1
ATOM 651 C C . ASP A 1 83 ? -0.834 9.952 12.287 1.00 93.38 83 ASP A C 1
ATOM 653 O O . ASP A 1 83 ? 0.346 10.244 12.056 1.00 93.38 83 ASP A O 1
ATOM 657 N N . ILE A 1 84 ? -1.182 8.801 12.853 1.00 93.88 84 ILE A N 1
ATOM 658 C CA . ILE A 1 84 ? -0.214 7.806 13.297 1.00 93.88 84 ILE A CA 1
ATOM 659 C C . ILE A 1 84 ? 0.291 7.066 12.065 1.00 93.88 84 ILE A C 1
ATOM 661 O O . ILE A 1 84 ? -0.463 6.362 11.397 1.00 93.88 84 ILE A O 1
ATOM 665 N N . ARG A 1 85 ? 1.580 7.236 11.774 1.00 94.62 85 ARG A N 1
ATOM 666 C CA . ARG A 1 85 ? 2.247 6.642 10.616 1.00 94.62 85 ARG A CA 1
ATOM 667 C C . ARG A 1 85 ? 2.786 5.250 10.939 1.00 94.62 85 ARG A C 1
ATOM 669 O O . ARG A 1 85 ? 3.603 5.106 11.845 1.00 94.62 85 ARG A O 1
ATOM 676 N N . ILE A 1 86 ? 2.395 4.254 10.151 1.00 95.69 86 ILE A N 1
ATOM 677 C CA . ILE A 1 86 ? 2.783 2.849 10.315 1.00 95.69 86 ILE A CA 1
ATOM 678 C C . ILE A 1 86 ? 3.348 2.332 8.990 1.00 95.69 86 ILE A C 1
ATOM 680 O O . ILE A 1 86 ? 2.656 2.283 7.974 1.00 95.69 86 ILE A O 1
ATOM 684 N N . GLU A 1 87 ? 4.623 1.951 8.987 1.00 94.81 87 GLU A N 1
ATOM 685 C CA . GLU A 1 87 ? 5.281 1.369 7.813 1.00 94.81 87 GLU A CA 1
ATOM 686 C C . GLU A 1 87 ? 4.898 -0.104 7.669 1.00 94.81 87 GLU A C 1
ATOM 688 O O . GLU A 1 87 ? 5.010 -0.871 8.623 1.00 94.81 87 GLU A O 1
ATOM 693 N N . LEU A 1 88 ? 4.434 -0.503 6.482 1.00 93.75 88 LEU A N 1
ATOM 694 C CA . LEU A 1 88 ? 3.906 -1.849 6.252 1.00 93.75 88 LEU A CA 1
ATOM 695 C C . LEU A 1 88 ? 4.855 -2.735 5.452 1.00 93.75 88 LEU A C 1
ATOM 697 O O . LEU A 1 88 ? 5.062 -3.893 5.806 1.00 93.75 88 LEU A O 1
ATOM 701 N N . ALA A 1 89 ? 5.374 -2.227 4.335 1.00 91.31 89 ALA A N 1
ATOM 702 C CA . ALA A 1 89 ? 6.268 -2.978 3.462 1.00 91.31 89 ALA A CA 1
ATOM 703 C C . ALA A 1 89 ? 7.036 -2.037 2.533 1.00 91.31 89 ALA A C 1
ATOM 705 O O . ALA A 1 89 ? 6.491 -1.038 2.067 1.00 91.31 89 ALA A O 1
ATOM 706 N N . MET A 1 90 ? 8.281 -2.387 2.216 1.00 86.56 90 MET A N 1
ATOM 707 C CA . MET A 1 90 ? 9.128 -1.645 1.285 1.00 86.56 90 MET A CA 1
ATOM 708 C C . MET A 1 90 ? 9.563 -2.547 0.133 1.00 86.56 90 MET A C 1
ATOM 710 O O . MET A 1 90 ? 9.859 -3.723 0.330 1.00 86.56 90 MET A O 1
ATOM 714 N N . SER A 1 91 ? 9.598 -2.005 -1.079 1.00 81.38 91 SER A N 1
ATOM 715 C CA . SER A 1 91 ? 10.130 -2.695 -2.252 1.00 81.38 91 SER A CA 1
ATOM 716 C C . SER A 1 91 ? 10.767 -1.685 -3.190 1.00 81.38 91 SER A C 1
ATOM 718 O O . SER A 1 91 ? 10.531 -0.482 -3.107 1.00 81.38 91 SER A O 1
ATOM 720 N N . THR A 1 92 ? 11.612 -2.175 -4.082 1.00 74.81 92 THR A N 1
ATOM 721 C CA . THR A 1 92 ? 12.336 -1.354 -5.037 1.00 74.81 92 THR A CA 1
ATOM 722 C C . THR A 1 92 ? 12.164 -1.934 -6.425 1.00 74.81 92 THR A C 1
ATOM 724 O O . THR A 1 92 ? 12.361 -3.124 -6.645 1.00 74.81 92 THR A O 1
ATOM 727 N N . CYS A 1 93 ? 11.834 -1.081 -7.389 1.00 64.88 93 CYS A N 1
ATOM 728 C CA . CYS A 1 93 ? 11.893 -1.434 -8.807 1.00 64.88 93 CYS A CA 1
ATOM 729 C C . CYS A 1 93 ? 13.232 -1.013 -9.440 1.00 64.88 93 CYS A C 1
ATOM 731 O O . CYS A 1 93 ? 13.307 -0.738 -10.639 1.00 64.88 93 CYS A O 1
ATOM 733 N N . SER A 1 94 ? 14.300 -0.928 -8.639 1.00 59.69 94 SER A N 1
ATOM 734 C CA . SER A 1 94 ? 15.612 -0.456 -9.074 1.00 59.69 94 SER A CA 1
ATOM 735 C C . SER A 1 94 ? 16.396 -1.472 -9.910 1.00 59.69 94 SER A C 1
ATOM 737 O O . SER A 1 94 ? 16.126 -2.671 -9.965 1.00 59.69 94 SER A O 1
ATOM 739 N N . GLY A 1 95 ? 17.369 -0.950 -10.652 1.00 55.03 95 GLY A N 1
ATOM 740 C CA . GLY A 1 95 ? 18.439 -1.732 -11.259 1.00 55.03 95 GLY A CA 1
ATOM 741 C C . GLY A 1 95 ? 18.909 -1.120 -12.572 1.00 55.03 95 GLY A C 1
ATOM 742 O O . GLY A 1 95 ? 18.192 -0.329 -13.199 1.00 55.03 95 GLY A O 1
ATOM 743 N N . THR A 1 96 ? 20.084 -1.553 -13.001 1.00 51.66 96 THR A N 1
ATOM 744 C CA . THR A 1 96 ? 20.979 -0.818 -13.905 1.00 51.66 96 THR A CA 1
ATOM 745 C C . THR A 1 96 ? 21.156 -1.450 -15.287 1.00 51.66 96 THR A C 1
ATOM 747 O O . THR A 1 96 ? 21.901 -0.928 -16.099 1.00 51.66 96 THR A O 1
ATOM 750 N N . SER A 1 97 ? 20.494 -2.573 -15.592 1.00 50.06 97 SER A N 1
ATOM 751 C CA . SER A 1 97 ? 20.696 -3.283 -16.864 1.00 50.06 97 SER A CA 1
ATOM 752 C C . SER A 1 97 ? 19.422 -3.388 -17.704 1.00 50.06 97 SER A C 1
ATOM 754 O O . SER A 1 97 ? 18.377 -3.816 -17.206 1.00 50.06 97 SER A O 1
ATOM 756 N N . TYR A 1 98 ? 19.523 -3.004 -18.974 1.00 52.44 98 TYR A N 1
ATOM 757 C CA . TYR A 1 98 ? 18.492 -3.129 -20.012 1.00 52.44 98 TYR A CA 1
ATOM 758 C C . TYR A 1 98 ? 18.492 -4.516 -20.686 1.00 52.44 98 TYR A C 1
ATOM 760 O O . TYR A 1 98 ? 17.613 -4.821 -21.481 1.00 52.44 98 TYR A O 1
ATOM 768 N N . TYR A 1 99 ? 19.443 -5.388 -20.323 1.00 49.84 99 TYR A N 1
ATOM 769 C CA . TYR A 1 99 ? 19.649 -6.704 -20.943 1.00 49.84 99 TYR A CA 1
ATOM 770 C C . TYR A 1 99 ? 19.129 -7.895 -20.130 1.00 49.84 99 TYR A C 1
ATOM 772 O O . TYR A 1 99 ? 19.377 -9.044 -20.488 1.00 49.84 99 TYR A O 1
ATOM 780 N N . ARG A 1 100 ? 18.448 -7.664 -19.005 1.00 52.72 100 ARG A N 1
ATOM 781 C CA . ARG A 1 100 ? 17.884 -8.745 -18.184 1.00 52.72 100 ARG A CA 1
ATOM 782 C C . ARG A 1 100 ? 16.384 -8.563 -18.058 1.00 52.72 100 ARG A C 1
ATOM 784 O O . ARG A 1 100 ? 15.934 -7.453 -17.775 1.00 52.72 100 ARG A O 1
ATOM 791 N N . ALA A 1 101 ? 15.636 -9.660 -18.199 1.00 50.94 101 ALA A N 1
ATOM 792 C CA . ALA A 1 101 ? 14.242 -9.716 -17.778 1.00 50.94 101 ALA A CA 1
ATOM 793 C C . ALA A 1 101 ? 14.164 -9.202 -16.334 1.00 50.94 101 ALA A C 1
ATOM 795 O O . ALA A 1 101 ? 14.789 -9.760 -15.428 1.00 50.94 101 ALA A O 1
ATOM 796 N N . ARG A 1 102 ? 13.487 -8.070 -16.133 1.00 59.88 102 ARG A N 1
ATOM 797 C CA . ARG A 1 102 ? 13.358 -7.469 -14.806 1.00 59.88 102 ARG A CA 1
ATOM 798 C C . ARG A 1 102 ? 12.275 -8.236 -14.051 1.00 59.88 102 ARG A C 1
ATOM 800 O O . ARG A 1 102 ? 11.164 -8.333 -14.571 1.00 59.88 102 ARG A O 1
ATOM 807 N N . PRO A 1 103 ? 12.565 -8.775 -12.856 1.00 60.31 103 PRO A N 1
ATOM 808 C CA . PRO A 1 103 ? 11.552 -9.478 -12.090 1.00 60.31 103 PRO A CA 1
ATOM 809 C C . PRO A 1 103 ? 10.441 -8.502 -11.700 1.00 60.31 103 PRO A C 1
ATOM 811 O O . PRO A 1 103 ? 10.712 -7.373 -11.278 1.00 60.31 103 PRO A O 1
ATOM 814 N N . MET A 1 104 ? 9.198 -8.957 -11.837 1.00 67.88 104 MET A N 1
ATOM 815 C CA . MET A 1 104 ? 8.048 -8.311 -11.218 1.00 67.88 104 MET A CA 1
ATOM 816 C C . MET A 1 104 ? 8.308 -8.210 -9.715 1.00 67.88 104 MET A C 1
ATOM 818 O O . MET A 1 104 ? 8.673 -9.191 -9.070 1.00 67.88 104 MET A O 1
ATOM 822 N N . GLN A 1 105 ? 8.145 -7.014 -9.167 1.00 77.56 105 GLN A N 1
ATOM 823 C CA . GLN A 1 105 ? 8.262 -6.767 -7.740 1.00 77.56 105 GLN A CA 1
ATOM 824 C C . GLN A 1 105 ? 6.881 -6.853 -7.113 1.00 77.56 105 GLN A C 1
ATOM 826 O O . GLN A 1 105 ? 5.922 -6.280 -7.635 1.00 77.56 105 GLN A O 1
ATOM 831 N N . TRP A 1 106 ? 6.798 -7.567 -5.994 1.00 76.00 106 TRP A N 1
ATOM 832 C CA . TRP A 1 106 ? 5.560 -7.790 -5.266 1.00 76.00 106 TRP A CA 1
ATOM 833 C C . TRP A 1 106 ? 5.697 -7.295 -3.829 1.00 76.00 106 TRP A C 1
ATOM 835 O O . TRP A 1 106 ? 6.596 -7.699 -3.096 1.00 76.00 106 TRP A O 1
ATOM 845 N N . LEU A 1 107 ? 4.780 -6.417 -3.435 1.00 83.31 107 LEU A N 1
ATOM 846 C CA . LEU A 1 107 ? 4.543 -6.027 -2.054 1.00 83.31 107 LEU A CA 1
ATOM 847 C C . LEU A 1 107 ? 3.268 -6.710 -1.583 1.00 83.31 107 LEU A C 1
ATOM 849 O O . LEU A 1 107 ? 2.219 -6.526 -2.197 1.00 83.31 107 LEU A O 1
ATOM 853 N N . CYS A 1 108 ? 3.343 -7.448 -0.479 1.00 86.75 108 CYS A N 1
ATOM 854 C CA . CYS A 1 108 ? 2.169 -7.961 0.210 1.00 86.75 108 CYS A CA 1
ATOM 855 C C . CYS A 1 108 ? 2.253 -7.590 1.685 1.00 86.75 108 CYS A C 1
ATOM 857 O O . CYS A 1 108 ? 3.280 -7.814 2.320 1.00 86.75 108 CYS A O 1
ATOM 859 N N . SER A 1 109 ? 1.174 -7.041 2.230 1.00 93.38 109 SER A N 1
ATOM 860 C CA . SER A 1 109 ? 1.062 -6.788 3.663 1.00 93.38 109 SER A CA 1
ATOM 861 C C . SER A 1 109 ? -0.365 -7.034 4.129 1.00 93.38 109 SER A C 1
ATOM 863 O O . SER A 1 109 ? -1.323 -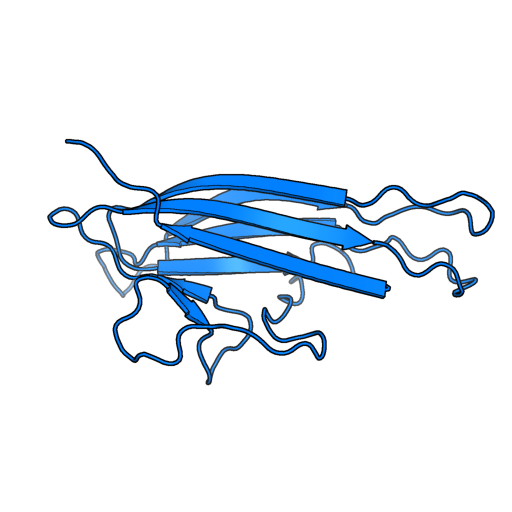6.880 3.365 1.00 93.38 109 SER A O 1
ATOM 865 N N . THR A 1 110 ? -0.499 -7.444 5.383 1.00 93.75 110 THR A N 1
ATOM 866 C CA . THR A 1 110 ? -1.780 -7.525 6.078 1.00 93.75 110 THR A CA 1
ATOM 867 C C . THR A 1 110 ? -1.813 -6.468 7.161 1.00 93.75 110 THR A C 1
ATOM 869 O O . THR A 1 110 ? -0.866 -6.363 7.937 1.00 93.75 110 THR A O 1
ATOM 872 N N . TYR A 1 111 ? -2.900 -5.709 7.230 1.00 94.62 111 TYR A N 1
ATOM 873 C CA . TYR A 1 111 ? -3.037 -4.617 8.182 1.00 94.62 111 TYR A CA 1
ATOM 874 C C . TYR A 1 111 ? -4.352 -4.717 8.947 1.00 94.62 111 TYR A C 1
ATOM 876 O O . TYR A 1 111 ? -5.420 -4.786 8.338 1.00 94.62 111 TYR A O 1
ATOM 884 N N . TYR A 1 112 ? -4.268 -4.734 10.276 1.00 94.19 112 TYR A N 1
ATOM 885 C CA . TYR A 1 112 ? -5.422 -4.743 11.167 1.00 94.19 112 TYR A CA 1
ATOM 886 C C . TYR A 1 112 ? -5.698 -3.321 11.656 1.00 94.19 112 TYR A C 1
ATOM 888 O O . TYR A 1 112 ? -4.908 -2.761 12.411 1.00 94.19 112 TYR A O 1
ATOM 896 N N . ALA A 1 113 ? -6.812 -2.748 11.209 1.00 93.00 113 ALA A N 1
ATOM 897 C CA . ALA A 1 113 ? -7.207 -1.385 11.520 1.00 93.00 113 ALA A CA 1
ATOM 898 C C . ALA A 1 113 ? -8.321 -1.359 12.570 1.00 93.00 113 ALA A C 1
ATOM 900 O O . ALA A 1 113 ? -9.352 -2.021 12.421 1.00 93.00 113 ALA A O 1
ATOM 901 N N . VAL A 1 114 ? -8.143 -0.514 13.585 1.00 92.69 114 VAL A N 1
ATOM 902 C CA . VAL A 1 114 ? -9.151 -0.225 14.626 1.00 92.69 114 VAL A CA 1
ATOM 903 C C . VAL A 1 114 ? -9.595 1.240 14.618 1.00 92.69 114 VAL A C 1
ATOM 905 O O . VAL A 1 114 ? -10.371 1.675 15.470 1.00 92.69 114 VAL A O 1
ATOM 908 N N . ARG A 1 115 ? -9.096 2.022 13.661 1.00 93.12 115 ARG A N 1
ATOM 909 C CA . ARG A 1 115 ? -9.387 3.445 13.459 1.00 93.12 115 ARG A CA 1
ATOM 910 C C . ARG A 1 115 ? -9.532 3.724 11.966 1.00 93.12 115 ARG A C 1
ATOM 912 O O . ARG A 1 115 ? -8.979 2.971 11.167 1.00 93.12 115 ARG A O 1
ATOM 919 N N . PRO A 1 116 ? -10.261 4.776 11.562 1.00 93.88 116 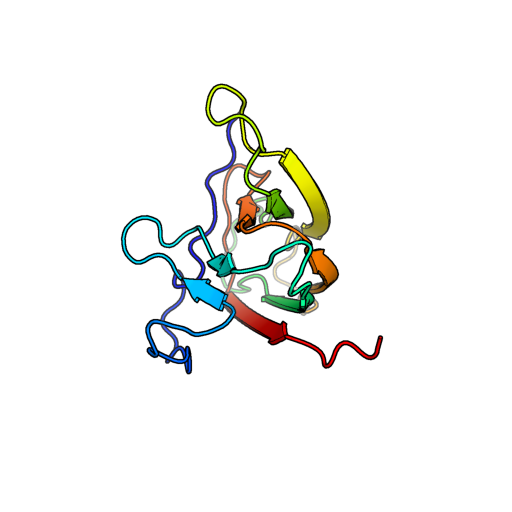PRO A N 1
ATOM 920 C CA . PRO A 1 116 ? -10.286 5.181 10.166 1.00 93.88 116 PRO A CA 1
ATOM 921 C C . PRO A 1 116 ? -8.911 5.712 9.756 1.00 93.88 116 PRO A C 1
ATOM 923 O O . PRO A 1 116 ? -8.133 6.179 10.591 1.00 93.88 116 PRO A O 1
ATOM 926 N N . GLY A 1 117 ? -8.612 5.650 8.465 1.00 94.75 117 GLY A N 1
ATOM 927 C CA . GLY A 1 117 ? -7.284 5.997 7.985 1.00 94.75 117 GLY A CA 1
ATOM 928 C C . GLY A 1 117 ? -7.151 5.913 6.477 1.00 94.75 117 GLY A C 1
ATOM 929 O O . GLY A 1 117 ? -8.144 5.892 5.743 1.00 94.75 117 GLY A O 1
ATOM 930 N N . TYR A 1 118 ? -5.912 5.884 6.005 1.00 95.06 118 TYR A N 1
ATOM 931 C CA . TYR A 1 118 ? -5.609 5.730 4.590 1.00 95.06 118 TYR A CA 1
ATOM 932 C C . TYR A 1 118 ? -4.259 5.053 4.348 1.00 95.06 118 TYR A C 1
ATOM 934 O O . TYR A 1 118 ? -3.334 5.152 5.153 1.00 95.06 118 TYR A O 1
ATOM 942 N N . PHE A 1 119 ? -4.143 4.374 3.209 1.00 94.94 119 PHE A N 1
ATOM 943 C CA . PHE A 1 119 ? -2.878 3.847 2.708 1.00 94.94 119 PHE A CA 1
ATOM 944 C C . PHE A 1 119 ? -2.236 4.821 1.718 1.00 94.94 119 PHE A C 1
ATOM 946 O O . PHE A 1 119 ? -2.917 5.418 0.875 1.00 94.94 119 PHE A O 1
ATOM 953 N N . VAL A 1 120 ? -0.911 4.936 1.794 1.00 93.88 120 VAL A N 1
ATOM 954 C CA . VAL A 1 120 ? -0.075 5.743 0.897 1.00 93.88 120 VAL A CA 1
ATOM 955 C C . VAL A 1 120 ? 1.064 4.900 0.352 1.00 93.88 120 VAL A C 1
ATOM 957 O O . VAL A 1 120 ? 1.614 4.039 1.040 1.00 93.88 120 VAL A O 1
ATOM 960 N N . LEU A 1 121 ? 1.434 5.194 -0.890 1.00 90.38 121 LEU A N 1
ATOM 961 C CA . LEU A 1 121 ? 2.661 4.722 -1.509 1.00 90.38 121 LEU A CA 1
ATOM 962 C C . LEU A 1 121 ? 3.654 5.870 -1.585 1.00 90.38 121 LEU A C 1
ATOM 964 O O . LEU A 1 121 ? 3.575 6.731 -2.464 1.00 90.38 121 LEU A O 1
ATOM 968 N N . GLU A 1 122 ? 4.579 5.891 -0.638 1.00 89.69 122 GLU A N 1
ATOM 969 C CA . GLU A 1 122 ? 5.618 6.905 -0.566 1.00 89.69 122 GLU A CA 1
ATOM 970 C C . GLU A 1 122 ? 6.767 6.503 -1.494 1.00 89.69 122 GLU A C 1
ATOM 972 O O . GLU A 1 122 ? 7.437 5.491 -1.275 1.00 89.69 122 GLU A O 1
ATOM 977 N N . ASN A 1 123 ? 7.023 7.302 -2.530 1.00 83.69 123 ASN A N 1
ATOM 978 C CA . ASN A 1 123 ? 8.241 7.159 -3.319 1.00 83.69 123 ASN A CA 1
ATOM 979 C C . ASN A 1 123 ? 9.412 7.744 -2.528 1.00 83.69 123 ASN A C 1
ATOM 981 O O . ASN A 1 123 ? 9.517 8.962 -2.390 1.00 83.69 123 ASN A O 1
ATOM 985 N N . ARG A 1 124 ? 10.302 6.894 -2.026 1.00 80.56 124 ARG A N 1
ATOM 986 C CA . ARG A 1 124 ? 11.490 7.320 -1.274 1.00 80.56 124 ARG A CA 1
ATOM 987 C C . ARG A 1 124 ? 12.662 7.719 -2.170 1.00 80.56 124 ARG A C 1
ATOM 989 O O . ARG A 1 124 ? 13.626 8.299 -1.680 1.00 80.56 124 ARG A O 1
ATOM 996 N N . SER A 1 125 ? 12.538 7.521 -3.480 1.00 70.50 125 SER A N 1
ATOM 997 C CA . SER A 1 125 ? 13.531 7.941 -4.466 1.00 70.50 125 SER A CA 1
ATOM 998 C C . SER A 1 125 ? 13.130 9.225 -5.204 1.00 70.50 125 SER A C 1
ATOM 1000 O O . SER A 1 125 ? 11.978 9.656 -5.195 1.00 70.50 125 SER A O 1
ATOM 1002 N N . TYR A 1 126 ? 14.079 9.824 -5.929 1.00 63.41 126 TYR A N 1
ATOM 1003 C CA . TYR A 1 126 ? 13.845 11.041 -6.721 1.00 63.41 126 TYR A CA 1
ATOM 1004 C C . TYR A 1 126 ? 12.802 10.852 -7.844 1.00 63.41 126 TYR A C 1
ATOM 1006 O O . TYR A 1 126 ? 12.125 11.802 -8.227 1.00 63.41 126 TYR A O 1
ATOM 1014 N N . SER A 1 127 ? 12.611 9.625 -8.353 1.00 66.31 127 SER A N 1
ATOM 1015 C CA . SER A 1 127 ? 11.624 9.340 -9.404 1.00 66.31 127 SER A CA 1
ATOM 1016 C C . SER A 1 127 ? 10.981 7.955 -9.276 1.00 66.31 127 SER A C 1
ATOM 1018 O O . SER A 1 127 ? 11.690 6.959 -9.158 1.00 66.31 127 SER A O 1
ATOM 1020 N N . PHE A 1 128 ? 9.648 7.882 -9.385 1.00 70.62 128 PHE A N 1
ATOM 1021 C CA . PHE A 1 128 ? 8.896 6.622 -9.462 1.00 70.62 128 PHE A CA 1
ATOM 1022 C C . PHE A 1 128 ? 8.419 6.366 -10.895 1.00 70.62 128 PHE A C 1
ATOM 1024 O O . PHE A 1 128 ? 7.491 7.030 -11.380 1.00 70.62 128 PHE A O 1
ATOM 1031 N N . ARG A 1 129 ? 9.059 5.402 -11.567 1.00 70.19 129 ARG A N 1
ATOM 1032 C CA . ARG A 1 12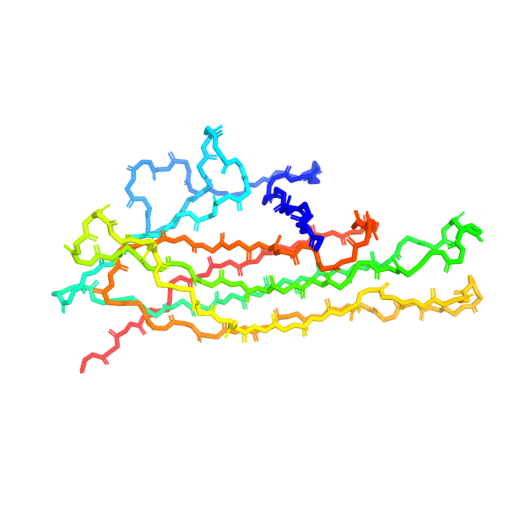9 ? 8.807 5.031 -12.967 1.00 70.19 129 ARG A CA 1
ATOM 1033 C C . ARG A 1 129 ? 8.698 3.511 -13.099 1.00 70.19 129 ARG A C 1
ATOM 1035 O O . ARG A 1 129 ? 9.649 2.795 -12.799 1.00 70.19 129 ARG A O 1
ATOM 1042 N N . VAL A 1 130 ? 7.549 3.041 -13.571 1.00 72.12 130 VAL A N 1
ATOM 1043 C CA . VAL A 1 130 ? 7.225 1.622 -13.787 1.00 72.12 130 VAL A CA 1
ATOM 1044 C C . VAL A 1 130 ? 6.455 1.490 -15.105 1.00 72.12 130 VAL A C 1
ATOM 1046 O O . VAL A 1 130 ? 5.772 2.431 -15.503 1.00 72.12 130 VAL A O 1
ATOM 1049 N N . GLN A 1 131 ? 6.596 0.359 -15.796 1.00 72.88 131 GLN A N 1
ATOM 1050 C CA . GLN A 1 131 ? 5.856 0.044 -17.028 1.00 72.88 131 GLN A CA 1
ATOM 1051 C C . GLN A 1 131 ? 4.462 -0.490 -16.726 1.00 72.88 131 GLN A C 1
ATOM 1053 O O . GLN A 1 131 ? 3.503 -0.147 -17.407 1.00 72.88 131 GLN A O 1
ATOM 1058 N N . SER A 1 132 ? 4.356 -1.324 -15.696 1.00 74.75 132 SER A N 1
ATOM 1059 C CA . SER A 1 132 ? 3.085 -1.836 -15.207 1.00 74.75 132 SER A CA 1
ATOM 1060 C C . SER A 1 132 ? 3.001 -1.631 -13.707 1.00 74.75 132 SER A C 1
ATOM 1062 O O . SER A 1 132 ? 3.985 -1.815 -12.984 1.00 74.75 132 SER A O 1
ATOM 1064 N N . PHE A 1 133 ? 1.808 -1.278 -13.253 1.00 79.94 133 PHE A N 1
ATOM 1065 C CA . PHE A 1 133 ? 1.473 -1.112 -11.854 1.00 79.94 133 PHE A CA 1
ATOM 1066 C C . PHE A 1 133 ? 0.053 -1.612 -11.650 1.00 79.94 133 PHE A C 1
ATOM 1068 O O . PH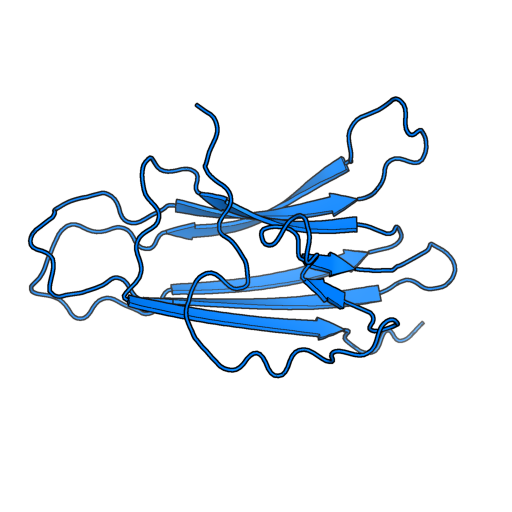E A 1 133 ? -0.866 -1.159 -12.329 1.00 79.94 133 PHE A O 1
ATOM 1075 N N . SER A 1 134 ? -0.120 -2.538 -10.721 1.00 82.12 134 SER A N 1
ATOM 1076 C CA . SER A 1 134 ? -1.435 -3.037 -10.337 1.00 82.12 134 SER A CA 1
ATOM 1077 C C . SER A 1 134 ? -1.474 -3.236 -8.838 1.00 82.12 134 SER A C 1
ATOM 1079 O O . SER A 1 134 ? -0.471 -3.610 -8.231 1.00 82.12 134 SER A O 1
ATOM 1081 N N . TRP A 1 135 ? -2.640 -3.039 -8.247 1.00 86.69 135 TRP A N 1
ATOM 1082 C CA . TRP A 1 135 ? -2.853 -3.256 -6.829 1.00 86.69 135 TRP A CA 1
ATOM 1083 C C . TRP A 1 135 ? -4.174 -3.980 -6.605 1.00 86.69 135 TRP A C 1
ATOM 1085 O O . TRP A 1 135 ? -5.104 -3.898 -7.404 1.00 86.69 135 TRP A O 1
ATOM 1095 N N . ASN A 1 136 ? -4.241 -4.698 -5.496 1.00 86.88 136 ASN A N 1
ATOM 1096 C CA . ASN A 1 136 ? -5.452 -5.284 -4.967 1.00 86.88 136 ASN A CA 1
ATOM 1097 C C . ASN A 1 136 ? -5.463 -5.029 -3.465 1.00 86.88 136 ASN A C 1
ATOM 1099 O O . ASN A 1 136 ? -4.493 -5.351 -2.775 1.00 86.88 136 ASN A O 1
ATOM 1103 N N . ILE A 1 137 ? -6.549 -4.438 -2.973 1.00 88.12 137 ILE A N 1
ATOM 1104 C CA . ILE A 1 137 ? -6.780 -4.329 -1.540 1.00 88.12 137 ILE A CA 1
ATOM 1105 C C . ILE A 1 137 ? -8.152 -4.902 -1.237 1.00 88.12 137 ILE A C 1
ATOM 1107 O O . ILE A 1 137 ? -9.164 -4.443 -1.766 1.00 88.12 137 ILE A O 1
ATOM 1111 N N . ALA A 1 138 ? -8.162 -5.923 -0.390 1.00 86.56 138 ALA A N 1
ATOM 1112 C CA . ALA A 1 138 ? -9.359 -6.634 0.010 1.00 86.56 138 ALA A CA 1
ATOM 1113 C C . ALA A 1 138 ? -9.522 -6.560 1.526 1.00 86.56 138 ALA A C 1
ATOM 1115 O O . ALA A 1 138 ? -8.558 -6.729 2.276 1.00 86.56 138 ALA A O 1
ATOM 1116 N N . THR A 1 139 ? -10.754 -6.344 1.981 1.00 88.06 139 THR A N 1
ATOM 1117 C CA . THR A 1 139 ? -11.115 -6.604 3.374 1.00 88.06 139 THR A CA 1
ATOM 1118 C C . THR A 1 139 ? -11.267 -8.110 3.546 1.00 88.06 139 THR A C 1
ATOM 1120 O O . THR A 1 139 ? -12.068 -8.737 2.855 1.00 88.06 139 THR A O 1
ATOM 1123 N N . LEU A 1 140 ? -10.474 -8.691 4.438 1.00 85.94 140 LEU A N 1
ATOM 1124 C CA . LEU A 1 140 ? -10.585 -10.092 4.810 1.00 85.94 140 LEU A CA 1
ATOM 1125 C C . LEU A 1 140 ? -11.716 -10.271 5.833 1.00 85.94 140 LEU A C 1
ATOM 1127 O O . LEU A 1 140 ? -11.962 -9.361 6.631 1.00 85.94 140 LEU A O 1
ATOM 1131 N N . PRO A 1 141 ? -12.396 -11.431 5.837 1.00 79.31 141 PRO A N 1
ATOM 1132 C CA . PRO A 1 141 ? -13.322 -11.765 6.906 1.00 79.31 141 PRO A CA 1
ATOM 1133 C C . PRO A 1 141 ? -12.562 -11.769 8.233 1.00 79.31 141 PRO A C 1
ATOM 1135 O O . PRO A 1 141 ? -11.534 -12.432 8.373 1.00 79.31 141 PRO A O 1
ATOM 1138 N N . PHE A 1 142 ? -13.061 -10.997 9.191 1.00 67.19 142 PHE A N 1
ATOM 1139 C CA . PHE A 1 142 ? -12.557 -10.996 10.553 1.00 67.19 142 PHE A CA 1
ATOM 1140 C C . PHE A 1 142 ? -13.462 -11.904 11.381 1.00 67.19 142 PHE A C 1
ATOM 1142 O O . PHE A 1 142 ? -14.661 -11.646 11.492 1.00 67.19 142 PHE A O 1
ATOM 1149 N N . VAL A 1 143 ? -12.901 -13.002 11.883 1.00 59.31 143 VAL A N 1
ATOM 1150 C CA . VAL A 1 143 ? -13.595 -13.898 12.810 1.00 59.31 143 VAL A CA 1
ATOM 1151 C C . VAL A 1 143 ? -13.187 -13.461 14.212 1.00 59.31 143 VAL A C 1
ATOM 1153 O O . VAL A 1 143 ? -11.997 -13.495 14.525 1.00 59.31 143 VAL A O 1
ATOM 1156 N N . ASN A 1 144 ? -14.162 -12.987 14.990 1.00 54.38 144 ASN A N 1
ATOM 1157 C CA . ASN A 1 144 ? -14.001 -12.702 16.419 1.00 54.38 144 ASN A CA 1
ATOM 1158 C C . ASN A 1 144 ? -13.862 -13.997 17.219 1.00 54.38 144 ASN A C 1
ATOM 1160 O O . ASN A 1 144 ? -14.602 -14.954 16.889 1.00 54.38 144 ASN A O 1
#

Mean predicted aligned error: 8.7 Å

Foldseek 3Di:
DFFDWDFPCNDDDDPPPPPDPPDQWAQDPVHRQWTWGAAAQVRKWKKKKKKKFAADLPDQDLDFAWWKWKWKWFCDPDNVDGTDIDTFDIDGNGDGDSPDRRDIDMDIGMDIDNGITTIIIGGPDPDHHTPDMDMDMDTDDDDD

Nearest PDB structures (foldseek):
  1s55-assembly1_A  TM=5.090E-01  e=2.514E-02  Mus mus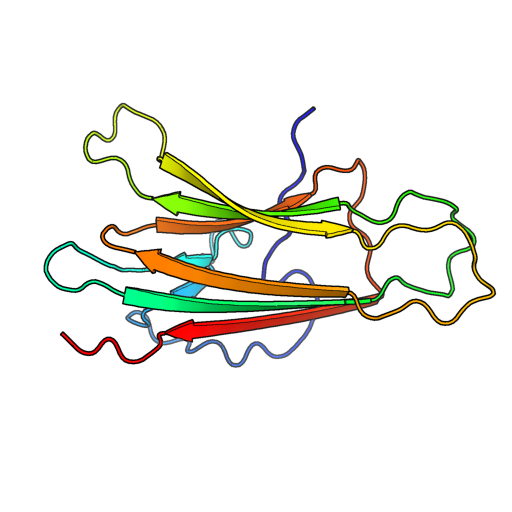culus
  5bnq-assembly1_A  TM=5.410E-01  e=6.609E-02  Homo sapiens
  2vvd-assembly1_A  TM=4.729E-01  e=5.331E-02  Corticovirus PM2
  6rmj-assembly1_B  TM=4.622E-01  e=2.272E-01  Homo sapiens
  7dov-assembly1_C  TM=4.215E-01  e=1.748E+00  Danio rerio

Radius of gyration: 16.29 Å; Cα contacts (8 Å, |Δi|>4): 320; chains: 1; bounding box: 41×32×42 Å

Organism: Chlamydia pneumoniae (NCBI:txid83558)

Solvent-accessible surface area (backbone atoms only — not comparable to full-atom values): 8400 Å² total; per-residue (Å²): 133,86,48,62,62,44,41,80,70,70,61,98,62,91,71,83,65,68,84,51,89,83,52,63,53,44,69,37,89,92,45,44,35,34,39,35,36,66,25,29,81,92,50,60,40,35,34,42,40,39,39,41,39,26,53,54,62,91,53,89,68,62,57,66,23,19,32,37,35,37,32,39,32,32,60,40,94,50,85,90,47,76,56,48,77,42,84,65,46,74,52,59,49,53,63,73,64,75,88,54,91,70,71,72,39,76,48,72,42,74,48,81,35,51,43,32,34,30,38,36,38,38,19,76,35,101,46,77,62,62,68,44,74,52,73,49,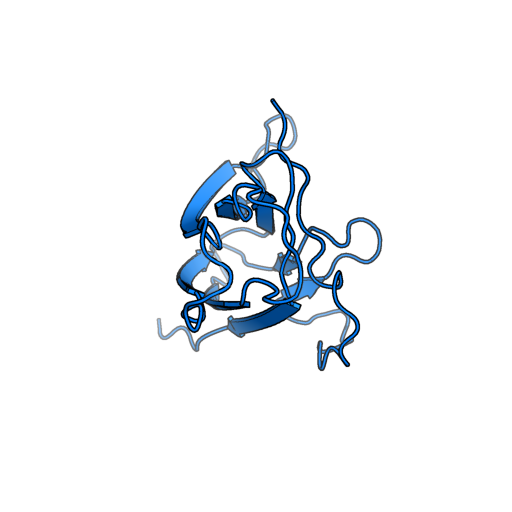76,44,78,47,90,75,83,130